Protein AF-A0A453PDZ9-F1 (afdb_monomer_lite)

Radius of gyration: 23.22 Å; chains: 1; bounding box: 54×32×62 Å

InterPro domains:
  IPR027417 P-loop containing nucleoside triphosphate hydrolase [G3DSA:3.40.50.300] (60-157)
  IPR027417 P-loop containing nucleoside triphosphate hydrolase [SSF52540] (10-156)
  IPR047112 ATP-dependent DNA helicase RecG/Transcription-repair-coupling factor [PTHR47964] (1-157)

Organism: Aegilops tauschii subsp. strangulata (NCBI:txid200361)

Foldseek 3Di:
DLVPDDQPDAPDDPVVCVVVVADGQSQLVCLCVPNPDPVSNVSSVVNVVCVVVVVVVVVVLVVQLVVDDDPVQNVVSVVCVVPVPDDDPDPPDADPQLVVVQVPDPDHQDPVLRSLLRRLLRQVPDPGDDDDDDDDDPPNPSVVSVVSNVSRVVRVD

Secondary structure (DSSP, 8-state):
-GGG--TT--SS-HHHHHHHT---HHHHHHHHHS-SSHHHHHHHHHHHHHHHHHHHHHHHHHHHHHT--SHHHHHHHHHHHHHT--------S--HHHHHHHHH-SSPPPHHHHHHHHHHHHHHTSSSPP-------TTS-HHHHHHHHHHHHHHH-

Structure (mmCIF, N/CA/C/O backbone):
data_AF-A0A453PDZ9-F1
#
_entry.id   AF-A0A453PDZ9-F1
#
loop_
_atom_site.group_PDB
_atom_site.id
_atom_site.type_symbol
_atom_site.label_atom_id
_atom_site.label_alt_id
_atom_site.label_comp_id
_atom_site.label_asym_id
_atom_site.label_entity_id
_atom_site.label_seq_id
_atom_site.pdbx_PDB_ins_code
_atom_site.Cartn_x
_atom_site.Cartn_y
_atom_site.Cartn_z
_atom_site.occupancy
_atom_site.B_iso_or_equiv
_atom_site.auth_seq_id
_atom_site.auth_comp_id
_atom_site.auth_asym_id
_atom_site.auth_atom_id
_atom_site.pdbx_PDB_model_num
ATOM 1 N N . ALA A 1 1 ? 14.936 19.843 -28.546 1.00 58.12 1 ALA A N 1
ATOM 2 C CA . ALA A 1 1 ? 14.644 18.828 -27.519 1.00 58.12 1 ALA A CA 1
ATOM 3 C C . ALA A 1 1 ? 15.767 17.790 -27.451 1.00 58.12 1 ALA A C 1
ATOM 5 O O . ALA A 1 1 ? 16.693 18.023 -26.697 1.00 58.12 1 ALA A O 1
ATOM 6 N N . LEU A 1 2 ? 15.800 16.754 -28.302 1.00 63.38 2 LEU A N 1
ATOM 7 C CA . LEU A 1 2 ? 16.766 15.637 -28.183 1.00 63.38 2 LEU A CA 1
ATOM 8 C C . LEU A 1 2 ? 18.263 16.011 -28.220 1.00 63.38 2 LEU A C 1
ATOM 10 O O . LEU A 1 2 ? 19.075 15.321 -27.626 1.00 63.38 2 LEU A O 1
ATOM 14 N N . LYS A 1 3 ? 18.644 17.120 -28.870 1.00 61.06 3 LYS A N 1
ATOM 15 C CA . LYS A 1 3 ? 20.044 17.595 -28.928 1.00 61.06 3 LYS A CA 1
ATOM 16 C C . LYS A 1 3 ? 20.595 18.118 -27.590 1.00 61.06 3 LYS A C 1
ATOM 18 O O . LYS A 1 3 ? 21.780 18.409 -27.515 1.00 61.06 3 LYS A O 1
ATOM 23 N N . MET A 1 4 ? 19.736 18.302 -26.585 1.00 68.00 4 MET A N 1
ATOM 24 C CA . MET A 1 4 ? 20.117 18.760 -25.243 1.00 68.00 4 MET A CA 1
ATOM 25 C C . MET A 1 4 ? 20.318 17.603 -24.255 1.00 68.00 4 MET A C 1
ATOM 27 O O . MET A 1 4 ? 20.726 17.852 -23.127 1.00 68.00 4 MET A O 1
ATOM 31 N N . LEU A 1 5 ? 20.026 16.360 -24.655 1.00 66.38 5 LEU A N 1
ATOM 32 C CA . LEU A 1 5 ? 20.216 15.193 -23.800 1.00 66.38 5 LEU A CA 1
ATOM 33 C C . LEU A 1 5 ? 21.693 14.792 -23.817 1.00 66.38 5 LEU A C 1
ATOM 35 O O . LEU A 1 5 ? 22.228 14.418 -24.861 1.00 66.38 5 LEU A O 1
ATOM 39 N N . THR A 1 6 ? 22.348 14.889 -22.665 1.00 72.12 6 THR A N 1
ATOM 40 C CA . THR A 1 6 ? 23.690 14.343 -22.451 1.00 72.12 6 THR A CA 1
ATOM 41 C C . THR A 1 6 ? 23.585 12.827 -22.254 1.00 72.12 6 THR A C 1
ATOM 43 O O . THR A 1 6 ? 22.839 12.416 -21.366 1.00 72.12 6 THR A O 1
ATOM 46 N N . PRO A 1 7 ? 24.312 11.998 -23.027 1.00 72.06 7 PRO A N 1
ATOM 47 C CA . PRO A 1 7 ? 24.230 10.535 -22.927 1.00 72.06 7 PRO A CA 1
ATOM 48 C C . PRO A 1 7 ? 24.614 9.983 -21.549 1.00 72.06 7 PRO A C 1
ATOM 50 O O . PRO A 1 7 ? 24.123 8.936 -21.148 1.00 72.06 7 PRO A O 1
ATOM 53 N N . ASP A 1 8 ? 25.466 10.709 -20.823 1.00 75.19 8 ASP A N 1
ATOM 54 C CA . ASP A 1 8 ? 26.131 10.208 -19.616 1.00 75.19 8 ASP A CA 1
ATOM 55 C C . ASP A 1 8 ? 25.358 10.474 -18.314 1.00 75.19 8 ASP A C 1
ATOM 57 O O . ASP A 1 8 ? 25.846 10.143 -17.235 1.00 75.19 8 ASP A O 1
ATOM 61 N N . ILE A 1 9 ? 24.177 11.099 -18.380 1.00 83.75 9 ILE A N 1
ATOM 62 C CA . ILE A 1 9 ? 23.388 11.432 -17.187 1.00 83.75 9 ILE A CA 1
ATOM 63 C C . ILE A 1 9 ? 22.092 10.629 -17.195 1.00 83.75 9 ILE A C 1
ATOM 65 O O . ILE A 1 9 ? 21.165 10.935 -17.946 1.00 83.75 9 ILE A O 1
ATOM 69 N N . ASP A 1 10 ? 22.022 9.637 -16.310 1.00 90.44 10 ASP A N 1
ATOM 70 C CA . ASP A 1 10 ? 20.795 8.919 -15.982 1.00 90.44 10 ASP A CA 1
ATOM 71 C C . ASP A 1 10 ? 20.426 9.192 -14.511 1.00 90.44 10 ASP A C 1
ATOM 73 O O . ASP A 1 10 ? 21.277 9.032 -13.632 1.00 90.44 10 ASP A O 1
ATOM 77 N N . PRO A 1 11 ? 19.197 9.654 -14.213 1.00 90.56 11 PRO A N 1
ATOM 78 C CA . PRO A 1 11 ? 18.769 9.889 -12.837 1.00 90.56 11 PRO A CA 1
ATOM 79 C C . PRO A 1 11 ? 18.508 8.594 -12.055 1.00 90.56 11 PRO A C 1
ATOM 81 O O . PRO A 1 11 ? 18.390 8.645 -10.830 1.00 90.56 11 PRO A O 1
ATOM 84 N N . ILE A 1 12 ? 18.383 7.455 -12.739 1.00 92.06 12 ILE A N 1
ATOM 85 C CA . ILE A 1 12 ? 18.204 6.143 -12.124 1.00 92.06 12 ILE A CA 1
ATOM 86 C C . ILE A 1 12 ? 19.579 5.467 -11.984 1.00 92.06 12 ILE A C 1
ATOM 88 O O . ILE A 1 12 ? 20.329 5.413 -12.963 1.00 92.06 12 ILE A O 1
ATOM 92 N N . PRO A 1 13 ? 19.926 4.930 -10.797 1.00 92.69 13 PRO A N 1
ATOM 93 C CA . PRO A 1 13 ? 21.207 4.262 -10.585 1.00 92.69 13 PRO A CA 1
ATOM 94 C C . PRO A 1 13 ? 21.440 3.082 -11.551 1.00 92.69 13 PRO A C 1
ATOM 96 O O . PRO A 1 13 ? 20.493 2.337 -11.831 1.00 92.69 13 PRO A O 1
ATOM 99 N N . PRO A 1 14 ? 22.681 2.855 -12.030 1.00 92.38 14 PRO A N 1
ATOM 100 C CA . PRO A 1 14 ? 23.002 1.777 -12.975 1.00 92.38 14 PRO A CA 1
ATOM 101 C C . PRO A 1 14 ? 22.583 0.377 -12.508 1.00 92.38 14 PRO A C 1
ATOM 103 O O . PRO A 1 14 ? 22.223 -0.479 -13.323 1.00 92.38 14 PRO A O 1
ATOM 106 N N . GLU A 1 15 ? 22.608 0.140 -11.199 1.00 95.31 15 GLU A N 1
ATOM 107 C CA . GLU A 1 15 ? 22.206 -1.123 -10.583 1.00 95.31 15 GLU A CA 1
ATOM 108 C C . GLU A 1 15 ? 20.719 -1.397 -10.837 1.00 95.31 15 GLU A C 1
ATOM 110 O O . GLU A 1 15 ? 20.360 -2.496 -11.256 1.00 95.31 15 GLU A O 1
ATOM 115 N N . VAL A 1 16 ? 19.872 -0.369 -10.702 1.00 93.56 16 VAL A N 1
ATOM 116 C CA . VAL A 1 16 ? 18.422 -0.442 -10.949 1.00 93.56 16 VAL A CA 1
ATOM 117 C C . VAL A 1 16 ? 18.137 -0.647 -12.438 1.00 93.56 16 VAL A C 1
ATOM 119 O O . VAL A 1 16 ? 17.272 -1.445 -12.800 1.00 93.56 16 VAL A O 1
ATOM 122 N N . LEU A 1 17 ? 18.886 0.017 -13.327 1.00 93.88 17 LEU A N 1
ATOM 123 C CA . LEU A 1 17 ? 18.752 -0.205 -14.775 1.00 93.88 17 LEU A CA 1
ATOM 124 C C . LEU A 1 17 ? 18.996 -1.671 -15.138 1.00 93.88 17 LEU A C 1
ATOM 126 O O . LEU A 1 17 ? 18.248 -2.257 -15.924 1.00 93.88 17 LEU A O 1
ATOM 130 N N . THR A 1 18 ? 20.034 -2.254 -14.541 1.00 94.94 18 THR A N 1
ATOM 131 C CA . THR A 1 18 ? 20.447 -3.637 -14.784 1.00 94.94 18 THR A CA 1
ATOM 132 C C . THR A 1 18 ? 19.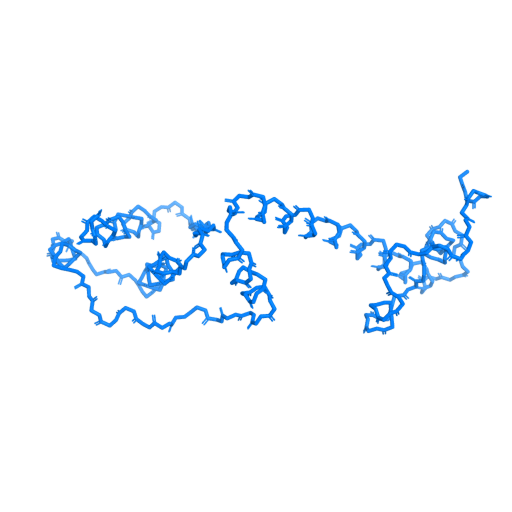440 -4.622 -14.200 1.00 94.94 18 THR A C 1
ATOM 134 O O . THR A 1 18 ? 19.011 -5.541 -14.896 1.00 94.94 18 THR A O 1
ATOM 137 N N . GLU A 1 19 ? 19.015 -4.409 -12.954 1.00 95.06 19 GLU A N 1
ATOM 138 C CA . GLU A 1 19 ? 18.050 -5.261 -12.252 1.00 95.06 19 GLU A CA 1
ATOM 139 C C . GLU A 1 19 ? 16.708 -5.341 -12.989 1.00 95.06 19 GLU A C 1
ATOM 141 O O . GLU A 1 19 ? 16.174 -6.429 -13.215 1.00 95.06 19 GLU A O 1
ATOM 146 N N . PHE A 1 20 ? 16.180 -4.198 -13.430 1.00 93.75 20 PHE A N 1
ATOM 147 C CA . PHE A 1 20 ? 14.879 -4.135 -14.097 1.00 93.75 20 PHE A CA 1
ATOM 148 C C . PHE A 1 20 ? 14.963 -4.295 -15.624 1.00 93.75 20 PHE A C 1
ATOM 150 O O . PHE A 1 20 ? 13.919 -4.319 -16.291 1.00 93.75 20 PHE A O 1
ATOM 157 N N . ASN A 1 21 ? 16.168 -4.463 -16.183 1.00 94.31 21 ASN A N 1
ATOM 158 C CA . ASN A 1 21 ? 16.441 -4.530 -17.622 1.00 94.31 21 ASN A CA 1
ATOM 159 C C . ASN A 1 21 ? 15.814 -3.344 -18.380 1.00 94.31 21 ASN A C 1
ATOM 161 O O . ASN A 1 21 ? 14.939 -3.510 -19.242 1.00 94.31 21 ASN A O 1
ATOM 165 N N . LEU A 1 22 ? 16.211 -2.136 -17.983 1.00 95.12 22 LEU A N 1
ATOM 166 C CA . LEU A 1 22 ? 15.731 -0.871 -18.528 1.00 95.12 22 LEU A CA 1
ATOM 167 C C . LEU A 1 22 ? 16.791 -0.233 -19.433 1.00 95.12 22 LEU A C 1
ATOM 169 O O . LEU A 1 22 ? 17.984 -0.278 -19.145 1.00 95.12 22 LEU A O 1
ATOM 173 N N . ALA A 1 23 ? 16.343 0.418 -20.508 1.00 93.19 23 ALA A N 1
ATOM 174 C CA . ALA A 1 23 ? 17.207 1.292 -21.299 1.00 93.19 23 ALA A CA 1
ATOM 175 C C . ALA A 1 23 ? 17.649 2.499 -20.454 1.00 93.19 23 ALA A C 1
ATOM 177 O O . ALA A 1 23 ? 16.901 2.936 -19.574 1.00 93.19 23 ALA A O 1
ATOM 178 N N . ASN A 1 24 ? 18.824 3.069 -20.739 1.00 93.38 24 ASN A N 1
ATOM 179 C CA . ASN A 1 24 ? 19.183 4.370 -20.172 1.00 93.38 24 ASN A CA 1
ATOM 180 C C . ASN A 1 24 ? 18.241 5.469 -20.702 1.00 93.38 24 ASN A C 1
ATOM 182 O O . ASN A 1 24 ? 17.557 5.298 -21.719 1.00 93.38 24 ASN A O 1
ATOM 186 N N . LEU A 1 25 ? 18.204 6.605 -20.013 1.00 93.31 25 LEU A N 1
ATOM 187 C CA . LEU A 1 25 ? 17.284 7.696 -20.323 1.00 93.31 25 LEU A CA 1
ATOM 188 C C . LEU A 1 25 ? 17.454 8.233 -21.755 1.00 93.31 25 LEU A C 1
ATOM 190 O O . LEU A 1 25 ? 16.463 8.515 -22.434 1.00 93.31 25 LEU A O 1
ATOM 194 N N . PHE A 1 26 ? 18.695 8.355 -22.234 1.00 92.31 26 PHE A N 1
ATOM 195 C CA . PHE A 1 26 ? 18.978 8.830 -23.588 1.00 92.31 26 PHE A CA 1
ATOM 196 C C . PHE A 1 26 ? 18.384 7.891 -24.645 1.00 92.31 26 PHE A C 1
ATOM 198 O O . PHE A 1 26 ? 17.647 8.342 -25.528 1.00 92.31 26 PHE A O 1
ATOM 205 N N . ASP A 1 27 ? 18.640 6.589 -24.523 1.00 92.31 27 ASP A N 1
ATOM 206 C CA . ASP A 1 27 ? 18.131 5.567 -25.437 1.00 92.31 27 ASP A CA 1
ATOM 207 C C . ASP A 1 27 ? 16.608 5.454 -25.366 1.00 92.31 27 ASP A C 1
ATOM 209 O O . ASP A 1 27 ? 15.962 5.268 -26.396 1.00 92.31 27 ASP A O 1
ATOM 213 N N . ALA A 1 28 ? 16.002 5.647 -24.193 1.00 94.56 28 ALA A N 1
ATOM 214 C CA . ALA A 1 28 ? 14.549 5.686 -24.062 1.00 94.56 28 ALA A CA 1
ATOM 215 C C . ALA A 1 28 ? 13.934 6.879 -24.813 1.00 94.56 28 ALA A C 1
ATOM 217 O O . ALA A 1 28 ? 12.986 6.712 -25.585 1.00 94.56 28 ALA A O 1
ATOM 218 N N . TYR A 1 29 ? 14.496 8.083 -24.676 1.00 93.69 29 TYR A N 1
ATOM 219 C CA . TYR A 1 29 ? 14.033 9.235 -25.456 1.00 93.69 29 TYR A CA 1
ATOM 220 C C . TYR A 1 29 ? 14.277 9.056 -26.958 1.00 93.69 29 TYR A C 1
ATOM 222 O O . TYR A 1 29 ? 13.433 9.421 -27.780 1.00 93.69 29 TYR A O 1
ATOM 230 N N . MET A 1 30 ? 15.408 8.475 -27.352 1.00 93.00 30 MET A N 1
ATOM 231 C CA . MET A 1 30 ? 15.669 8.181 -28.758 1.00 93.00 30 MET A CA 1
ATOM 232 C C . MET A 1 30 ? 14.699 7.132 -29.305 1.00 93.00 30 MET A C 1
ATOM 234 O O . MET A 1 30 ? 14.117 7.357 -30.365 1.00 93.00 30 MET A O 1
ATOM 238 N N . GLY A 1 31 ? 14.452 6.050 -28.572 1.00 94.56 31 GLY A N 1
ATOM 239 C CA . GLY A 1 31 ? 13.569 4.959 -28.974 1.00 94.56 31 GLY A CA 1
ATOM 240 C C . GLY A 1 31 ? 12.091 5.346 -29.026 1.00 94.56 31 GLY A C 1
ATOM 241 O O . GLY A 1 31 ? 11.364 4.828 -29.868 1.00 94.56 31 GLY A O 1
ATOM 242 N N . ILE A 1 32 ? 11.624 6.306 -28.216 1.00 95.25 32 ILE A N 1
ATOM 243 C CA . ILE A 1 32 ? 10.228 6.770 -28.308 1.00 95.25 32 ILE A CA 1
ATOM 244 C C . ILE A 1 32 ? 10.006 7.733 -29.486 1.00 95.25 32 ILE A C 1
ATOM 246 O O . ILE A 1 32 ? 8.927 7.756 -30.076 1.00 95.25 32 ILE A O 1
ATOM 250 N N . HIS A 1 33 ? 11.020 8.527 -29.847 1.00 94.94 33 HIS A N 1
ATOM 251 C CA . HIS A 1 33 ? 10.910 9.539 -30.903 1.00 94.94 33 HIS A CA 1
ATOM 252 C C . HIS A 1 33 ? 11.373 9.051 -32.283 1.00 94.94 33 HIS A C 1
ATOM 254 O O . HIS A 1 33 ? 10.834 9.490 -33.300 1.00 94.94 33 HIS A O 1
ATOM 260 N N . LYS A 1 34 ? 12.408 8.209 -32.332 1.00 94.38 34 LYS A N 1
ATOM 261 C CA . LYS A 1 34 ? 13.057 7.689 -33.547 1.00 94.38 34 LYS A CA 1
ATOM 262 C C . LYS A 1 34 ? 13.449 6.205 -33.395 1.00 94.38 34 LYS A C 1
ATOM 264 O O . LYS A 1 34 ? 14.634 5.885 -33.502 1.00 94.38 34 LYS A O 1
ATOM 269 N N . PRO A 1 35 ? 12.482 5.298 -33.179 1.00 95.88 35 PRO A N 1
ATOM 270 C CA . PRO A 1 35 ? 12.765 3.869 -33.097 1.00 95.88 35 PRO A CA 1
ATOM 271 C C . PRO A 1 35 ? 13.225 3.300 -34.443 1.00 95.88 35 PRO A C 1
ATOM 273 O O . PRO A 1 35 ? 12.668 3.632 -35.493 1.00 95.88 35 PRO A O 1
ATOM 276 N N . LYS A 1 36 ? 14.189 2.382 -34.416 1.00 94.50 36 LYS A N 1
ATOM 277 C CA . LYS A 1 36 ? 14.586 1.558 -35.569 1.00 94.50 36 LYS A CA 1
ATOM 278 C C . LYS A 1 36 ? 13.574 0.447 -35.827 1.00 94.50 36 LYS A C 1
ATOM 280 O O . LYS A 1 36 ? 13.373 0.051 -36.972 1.00 94.50 36 LYS A O 1
ATOM 285 N N . ASN A 1 37 ? 12.951 -0.071 -34.771 1.00 96.38 37 ASN A N 1
ATOM 286 C CA . ASN A 1 37 ? 11.931 -1.110 -34.834 1.00 96.38 37 ASN A CA 1
ATOM 287 C C . ASN A 1 37 ? 10.925 -0.970 -33.680 1.00 96.38 37 ASN A C 1
ATOM 289 O O . ASN A 1 37 ? 11.073 -0.140 -32.783 1.00 96.38 37 ASN A O 1
ATOM 293 N N . ARG A 1 38 ? 9.869 -1.786 -33.717 1.00 95.62 38 ARG A N 1
ATOM 294 C CA . ARG A 1 38 ? 8.823 -1.761 -32.690 1.00 95.62 38 ARG A CA 1
ATOM 295 C C . ARG A 1 38 ? 9.356 -2.125 -31.302 1.00 95.62 38 ARG A C 1
ATOM 297 O O . ARG A 1 38 ? 8.941 -1.504 -30.331 1.00 95.62 38 ARG A O 1
ATOM 304 N N . ASP A 1 39 ? 10.294 -3.063 -31.230 1.00 95.62 39 ASP A N 1
ATOM 305 C CA . ASP A 1 39 ? 10.860 -3.520 -29.961 1.00 95.62 39 ASP A CA 1
ATOM 306 C C . ASP A 1 39 ? 11.589 -2.383 -29.231 1.00 95.62 39 ASP A C 1
ATOM 308 O O . ASP A 1 39 ? 11.373 -2.180 -28.041 1.00 95.62 39 ASP A O 1
ATOM 312 N N . GLU A 1 40 ? 12.383 -1.576 -29.941 1.00 95.38 40 GLU A N 1
ATOM 313 C CA . GLU A 1 40 ? 13.065 -0.402 -29.377 1.00 95.38 40 GLU A CA 1
ATOM 314 C C . GLU A 1 40 ? 12.067 0.639 -28.851 1.00 95.38 40 GLU A C 1
ATOM 316 O O . GLU A 1 40 ? 12.262 1.193 -27.768 1.00 95.38 40 GLU A O 1
ATOM 321 N N . ALA A 1 41 ? 10.956 0.856 -29.564 1.00 96.62 41 ALA A N 1
ATOM 322 C CA . ALA A 1 41 ? 9.881 1.729 -29.092 1.00 96.62 41 ALA A CA 1
ATOM 323 C C . ALA A 1 41 ? 9.215 1.190 -27.813 1.00 96.62 41 ALA A C 1
ATOM 325 O O . ALA A 1 41 ? 8.856 1.965 -26.923 1.00 96.62 41 ALA A O 1
ATOM 326 N N . ASP A 1 42 ? 9.050 -0.129 -27.705 1.00 96.25 42 ASP A N 1
ATOM 327 C CA . ASP A 1 42 ? 8.449 -0.772 -26.538 1.00 96.25 42 ASP A CA 1
ATOM 328 C C . ASP A 1 42 ? 9.403 -0.758 -25.325 1.00 96.25 42 ASP A C 1
ATOM 330 O O . ASP A 1 42 ? 8.957 -0.467 -24.211 1.00 96.25 42 ASP A O 1
ATOM 334 N N . PHE A 1 43 ? 10.713 -0.951 -25.524 1.00 95.56 43 PHE A N 1
ATOM 335 C CA . PHE A 1 43 ? 11.732 -0.771 -24.476 1.00 95.56 43 PHE A CA 1
ATOM 336 C C . PHE A 1 43 ? 11.786 0.672 -23.967 1.00 95.56 43 PHE A C 1
ATOM 338 O O . PHE A 1 43 ? 11.779 0.901 -22.754 1.00 95.56 43 PHE A O 1
ATOM 345 N N . ALA A 1 44 ? 11.772 1.644 -24.880 1.00 96.56 44 ALA A N 1
ATOM 346 C CA . ALA A 1 44 ? 11.695 3.058 -24.541 1.00 96.56 44 ALA A CA 1
ATOM 347 C C . ALA A 1 44 ? 10.435 3.382 -23.729 1.00 96.56 44 ALA A C 1
ATOM 349 O O . ALA A 1 44 ? 10.519 4.013 -22.674 1.00 96.56 44 ALA A O 1
ATOM 350 N N . ARG A 1 45 ? 9.267 2.894 -24.167 1.00 96.81 45 ARG A N 1
ATOM 351 C CA . ARG A 1 45 ? 8.007 3.078 -23.435 1.00 96.81 45 ARG A CA 1
ATOM 352 C C . ARG A 1 45 ? 8.084 2.472 -22.036 1.00 96.81 45 ARG A C 1
ATOM 354 O O . ARG A 1 45 ? 7.661 3.120 -21.085 1.00 96.81 45 ARG A O 1
ATOM 361 N N . ARG A 1 46 ? 8.626 1.258 -21.894 1.00 96.75 46 ARG A N 1
ATOM 362 C CA . ARG A 1 46 ? 8.784 0.600 -20.589 1.00 96.75 46 ARG A CA 1
ATOM 363 C C . ARG A 1 46 ? 9.646 1.431 -19.641 1.00 96.75 46 ARG A C 1
ATOM 365 O O . ARG A 1 46 ? 9.272 1.568 -18.481 1.00 96.75 46 ARG A O 1
ATOM 372 N N . ARG A 1 47 ? 10.752 2.004 -20.129 1.00 96.06 47 ARG A N 1
ATOM 373 C CA . ARG A 1 47 ? 11.607 2.883 -19.322 1.00 96.06 47 ARG A CA 1
ATOM 374 C C . ARG A 1 47 ? 10.880 4.156 -18.882 1.00 96.06 47 ARG A C 1
ATOM 376 O O . ARG A 1 47 ? 10.930 4.487 -17.707 1.00 96.06 47 ARG A O 1
ATOM 383 N N . LEU A 1 48 ? 10.165 4.831 -19.780 1.00 95.88 48 LEU A N 1
ATOM 384 C CA . LEU A 1 48 ? 9.444 6.064 -19.430 1.00 95.88 48 LEU A CA 1
ATOM 385 C C . LEU A 1 48 ? 8.283 5.806 -18.456 1.00 95.88 48 LEU A C 1
ATOM 387 O O . LEU A 1 48 ? 8.094 6.559 -17.510 1.00 95.88 48 LEU A O 1
ATOM 391 N N . ILE A 1 49 ? 7.552 4.700 -18.639 1.00 96.56 49 ILE A N 1
ATOM 392 C CA . ILE A 1 49 ? 6.522 4.264 -17.685 1.00 96.56 49 ILE A CA 1
ATOM 393 C C . ILE A 1 49 ? 7.149 3.964 -16.319 1.00 96.56 49 ILE A C 1
ATOM 395 O O . ILE A 1 49 ? 6.578 4.324 -15.291 1.00 96.56 49 ILE A O 1
ATOM 399 N N . PHE A 1 50 ? 8.310 3.302 -16.296 1.00 96.56 50 PHE A N 1
ATOM 400 C CA . PHE A 1 50 ? 9.032 3.051 -15.054 1.00 96.56 50 PHE A CA 1
ATOM 401 C C . PHE A 1 50 ? 9.387 4.360 -14.347 1.00 96.56 50 PHE A C 1
ATOM 403 O O . PHE A 1 50 ? 9.093 4.469 -13.162 1.00 96.56 50 PHE A O 1
ATOM 410 N N . ASP A 1 51 ? 9.946 5.344 -15.056 1.00 94.56 51 ASP A N 1
ATOM 411 C CA . ASP A 1 51 ? 10.295 6.648 -14.478 1.00 94.56 51 ASP A CA 1
ATOM 412 C C . ASP A 1 51 ? 9.066 7.318 -13.845 1.00 94.56 51 ASP A C 1
ATOM 414 O O . ASP A 1 51 ? 9.120 7.720 -12.682 1.00 94.56 51 ASP A O 1
ATOM 418 N N . ASP A 1 52 ? 7.934 7.364 -14.556 1.00 94.69 52 ASP A N 1
ATOM 419 C CA . ASP A 1 52 ? 6.693 7.954 -14.039 1.00 94.69 52 ASP A CA 1
ATOM 420 C C . ASP A 1 52 ? 6.245 7.284 -12.731 1.00 94.69 52 ASP A C 1
ATOM 422 O O . ASP A 1 52 ? 5.991 7.959 -11.728 1.00 94.69 52 ASP A O 1
ATOM 426 N N . PHE A 1 53 ? 6.179 5.949 -12.700 1.00 95.56 53 PHE A N 1
ATOM 427 C CA . PHE A 1 53 ? 5.799 5.229 -11.485 1.00 95.56 53 PHE A CA 1
ATOM 428 C C . PHE A 1 53 ? 6.840 5.377 -10.376 1.00 95.56 53 PHE A C 1
ATOM 430 O O . PHE A 1 53 ? 6.463 5.561 -9.219 1.00 95.56 53 PHE A O 1
ATOM 437 N N . PHE A 1 54 ? 8.128 5.333 -10.705 1.00 94.00 54 PHE A N 1
ATOM 438 C CA . PHE A 1 54 ? 9.213 5.474 -9.742 1.00 94.00 54 PHE A CA 1
ATOM 439 C C . PHE A 1 54 ? 9.152 6.832 -9.043 1.00 94.00 54 PHE A C 1
ATOM 441 O O . PHE A 1 54 ? 9.140 6.884 -7.814 1.00 94.00 54 PHE A O 1
ATOM 448 N N . TYR A 1 55 ? 9.022 7.927 -9.795 1.00 93.44 55 TYR A N 1
ATOM 449 C CA . TYR A 1 55 ? 8.926 9.264 -9.211 1.00 93.44 55 TYR A CA 1
ATOM 450 C C . TYR A 1 55 ? 7.633 9.476 -8.422 1.00 93.44 55 TYR A C 1
ATOM 452 O O . TYR A 1 55 ? 7.667 10.131 -7.378 1.00 93.44 55 TYR A O 1
ATOM 460 N N . LEU 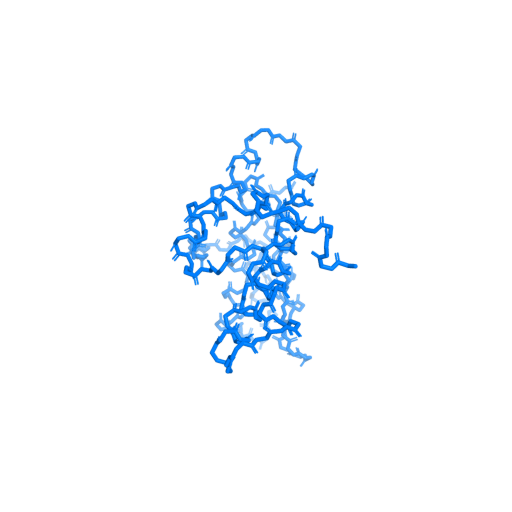A 1 56 ? 6.509 8.892 -8.853 1.00 95.50 56 LEU A N 1
ATOM 461 C CA . LEU A 1 56 ? 5.271 8.905 -8.068 1.00 95.50 56 LEU A CA 1
ATOM 462 C C . LEU A 1 56 ? 5.444 8.189 -6.719 1.00 95.50 56 LEU A C 1
ATOM 464 O O . LEU A 1 56 ? 5.048 8.731 -5.684 1.00 95.50 56 LEU A O 1
ATOM 468 N N . GLN A 1 57 ? 6.057 7.001 -6.710 1.00 92.31 57 GLN A N 1
ATOM 469 C CA . GLN A 1 57 ? 6.311 6.248 -5.477 1.00 92.31 57 GLN A CA 1
ATOM 470 C C . GLN A 1 57 ? 7.331 6.951 -4.578 1.00 92.31 57 GLN A C 1
ATOM 472 O O . GLN A 1 57 ? 7.119 7.057 -3.371 1.00 92.31 57 GLN A O 1
ATOM 477 N N . LEU A 1 58 ? 8.398 7.501 -5.159 1.00 92.00 58 LEU A N 1
ATOM 478 C CA . LEU A 1 58 ? 9.415 8.253 -4.433 1.00 92.00 58 LEU A CA 1
ATOM 479 C C . LEU A 1 58 ? 8.825 9.519 -3.793 1.00 92.00 58 LEU A C 1
ATOM 481 O O . LEU A 1 58 ? 9.066 9.791 -2.618 1.00 92.00 58 LEU A O 1
ATOM 485 N N . GLY A 1 59 ? 7.991 10.260 -4.527 1.00 93.62 59 GLY A N 1
ATOM 486 C CA . GLY A 1 59 ? 7.267 11.416 -3.996 1.00 93.62 59 GLY A CA 1
ATOM 487 C C . GLY A 1 59 ? 6.335 11.039 -2.843 1.00 93.62 59 GLY A C 1
ATOM 488 O O . GLY A 1 59 ? 6.309 11.725 -1.820 1.00 93.62 59 GLY A O 1
ATOM 489 N N . ARG A 1 60 ? 5.615 9.915 -2.957 1.00 90.81 60 ARG A N 1
ATOM 490 C CA . ARG A 1 60 ? 4.777 9.392 -1.868 1.00 90.81 60 ARG A CA 1
ATOM 491 C C . ARG A 1 60 ? 5.606 9.010 -0.641 1.00 90.81 60 ARG A C 1
ATOM 493 O O . ARG A 1 60 ? 5.197 9.327 0.475 1.00 90.81 60 ARG A O 1
ATOM 500 N N . LEU A 1 61 ? 6.753 8.363 -0.834 1.00 89.81 61 LEU A N 1
ATOM 501 C CA . LEU A 1 61 ? 7.664 8.011 0.253 1.00 89.81 61 LEU A CA 1
ATOM 502 C C . LEU A 1 61 ? 8.166 9.265 0.977 1.00 89.81 61 LEU A C 1
ATOM 504 O O . LEU A 1 61 ? 8.113 9.310 2.204 1.00 89.81 61 LEU A O 1
ATOM 508 N N . PHE A 1 62 ? 8.575 10.305 0.245 1.00 90.12 62 PHE A N 1
ATOM 509 C CA . PHE A 1 62 ? 8.992 11.569 0.857 1.00 90.12 62 PHE A CA 1
ATOM 510 C C . PHE A 1 62 ? 7.871 12.218 1.672 1.00 90.12 62 PHE A C 1
ATOM 512 O O . PHE A 1 62 ? 8.103 12.576 2.822 1.00 90.12 62 PHE A O 1
ATOM 519 N N . GLN A 1 63 ? 6.643 12.275 1.146 1.00 88.88 63 GLN A N 1
ATOM 520 C CA . GLN A 1 63 ? 5.485 12.773 1.904 1.00 88.88 63 GLN A CA 1
ATOM 521 C C . GLN A 1 63 ? 5.248 11.977 3.195 1.00 88.88 63 GLN A C 1
ATOM 523 O O . GLN A 1 63 ? 4.939 12.547 4.240 1.00 88.88 63 GLN A O 1
ATOM 528 N N . MET A 1 64 ? 5.392 10.651 3.137 1.00 87.25 64 MET A N 1
ATOM 529 C CA . MET A 1 64 ? 5.248 9.788 4.310 1.00 87.25 64 MET A CA 1
ATOM 530 C C . MET A 1 64 ? 6.376 10.005 5.328 1.00 87.25 64 MET A C 1
ATOM 532 O O . MET A 1 64 ? 6.107 10.012 6.524 1.00 87.25 64 MET A O 1
ATOM 536 N N . LEU A 1 65 ? 7.612 10.229 4.875 1.00 88.56 65 LEU A N 1
ATOM 537 C CA . LEU A 1 65 ? 8.758 10.531 5.738 1.00 88.56 65 LEU A CA 1
ATOM 538 C C . LEU A 1 65 ? 8.682 11.928 6.367 1.00 88.56 65 LEU A C 1
ATOM 540 O O . LEU A 1 65 ? 9.171 12.109 7.478 1.00 88.56 65 LEU A O 1
ATOM 544 N N . GLU A 1 66 ? 8.096 12.911 5.684 1.00 86.81 66 GLU A N 1
ATOM 545 C CA . GLU A 1 66 ? 7.861 14.257 6.228 1.00 86.81 66 GLU A CA 1
ATOM 546 C C . GLU A 1 66 ? 6.785 14.265 7.315 1.00 86.81 66 GLU A C 1
ATOM 548 O O . GLU A 1 66 ? 6.907 15.000 8.294 1.00 86.81 66 GLU A O 1
ATOM 553 N N . ALA A 1 67 ? 5.757 13.422 7.178 1.00 83.19 67 ALA A N 1
ATOM 554 C CA . ALA A 1 67 ? 4.711 13.258 8.188 1.00 83.19 67 ALA A CA 1
ATOM 555 C C . ALA A 1 67 ? 5.225 12.627 9.496 1.00 83.19 67 ALA A C 1
ATOM 557 O O . ALA A 1 67 ? 4.506 12.591 10.494 1.00 83.19 67 ALA A O 1
ATOM 558 N N . VAL A 1 68 ? 6.458 12.122 9.487 1.00 85.44 68 VAL A N 1
ATOM 559 C CA . VAL A 1 68 ? 7.071 11.375 10.574 1.00 85.44 68 VAL A CA 1
ATOM 560 C C . VAL A 1 68 ? 8.245 12.172 11.155 1.00 85.44 68 VAL A C 1
ATOM 562 O O . VAL A 1 68 ? 9.188 12.548 10.454 1.00 85.44 68 VAL A O 1
ATOM 565 N N . GLY A 1 69 ? 8.187 12.460 12.457 1.00 78.50 69 GLY A N 1
ATOM 566 C CA . GLY A 1 69 ? 9.077 13.431 13.101 1.00 78.50 69 GLY A CA 1
ATOM 567 C C . GLY A 1 69 ? 10.364 12.833 13.661 1.00 78.50 69 GLY A C 1
ATOM 568 O O . GLY A 1 69 ? 11.404 13.496 13.669 1.00 78.50 69 GLY A O 1
ATOM 569 N N . THR A 1 70 ? 10.322 11.586 14.130 1.00 84.69 70 THR A N 1
ATOM 570 C CA . THR A 1 70 ? 11.450 10.972 14.837 1.00 84.69 70 THR A CA 1
ATOM 571 C C . THR A 1 70 ? 12.265 10.044 13.941 1.00 84.69 70 THR A C 1
ATOM 573 O O . THR A 1 70 ? 11.795 9.499 12.943 1.00 84.69 70 THR A O 1
ATOM 576 N N . ARG A 1 71 ? 13.531 9.840 14.316 1.00 84.06 71 ARG A N 1
ATOM 577 C CA . ARG A 1 71 ? 14.433 8.925 13.609 1.00 84.06 71 ARG A CA 1
ATOM 578 C C . ARG A 1 71 ? 13.935 7.473 13.649 1.00 84.06 71 ARG A C 1
ATOM 580 O O . ARG A 1 71 ? 14.006 6.797 12.632 1.00 84.06 71 ARG A O 1
ATOM 587 N N . VAL A 1 72 ? 13.406 7.036 14.793 1.00 84.31 72 VAL A N 1
ATOM 588 C CA . VAL A 1 72 ? 12.899 5.667 14.997 1.00 84.31 72 VAL A CA 1
ATOM 589 C C . VAL A 1 72 ? 11.727 5.376 14.066 1.00 84.31 72 VAL A C 1
ATOM 591 O O . VAL A 1 72 ? 11.697 4.345 13.406 1.00 84.31 72 VAL A O 1
ATOM 594 N N . GLU A 1 73 ? 10.781 6.305 13.958 1.00 85.50 73 GLU A N 1
ATOM 595 C CA . GLU A 1 73 ? 9.633 6.137 13.072 1.00 85.50 73 GLU A CA 1
ATOM 596 C C . GLU A 1 73 ? 10.046 6.140 11.586 1.00 85.50 73 GLU A C 1
ATOM 598 O O . GLU A 1 73 ? 9.466 5.411 10.787 1.00 85.50 73 GLU A O 1
ATOM 603 N N . LYS A 1 74 ? 11.063 6.925 11.193 1.00 86.56 74 LYS A N 1
ATOM 604 C CA . LYS A 1 74 ? 1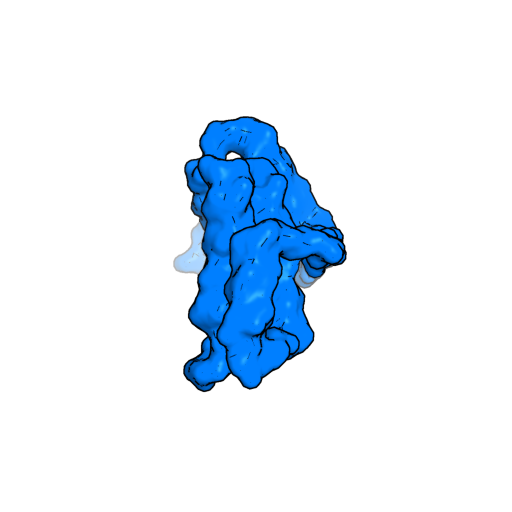1.593 6.900 9.816 1.00 86.56 74 LYS A CA 1
ATOM 605 C C . LYS A 1 74 ? 12.256 5.565 9.483 1.00 86.56 74 LYS A C 1
ATOM 607 O O . LYS A 1 74 ? 12.002 5.025 8.411 1.00 86.56 74 LYS A O 1
ATOM 612 N N . GLU A 1 75 ? 13.083 5.043 10.387 1.00 87.69 75 GLU A N 1
ATOM 613 C CA . GLU A 1 75 ? 13.726 3.731 10.230 1.00 87.69 75 GLU A CA 1
ATOM 614 C C . GLU A 1 75 ? 12.674 2.613 10.132 1.00 87.69 75 GLU A C 1
ATOM 616 O O . GLU A 1 75 ? 12.734 1.797 9.215 1.00 87.69 75 GLU A O 1
ATOM 621 N N . GLU A 1 76 ? 11.654 2.635 10.994 1.00 85.56 76 GLU A N 1
ATOM 622 C CA . GLU A 1 76 ? 10.538 1.682 10.950 1.00 85.56 76 GLU A CA 1
ATOM 623 C C . GLU A 1 76 ? 9.740 1.777 9.638 1.00 85.56 76 GLU A C 1
ATOM 625 O O . GLU A 1 76 ? 9.348 0.759 9.064 1.00 85.56 76 GLU A O 1
ATOM 630 N N . LEU A 1 77 ? 9.489 2.994 9.143 1.00 85.75 77 LEU A N 1
ATOM 631 C CA . LEU A 1 77 ? 8.753 3.205 7.897 1.00 85.75 77 LEU A CA 1
ATOM 632 C C . LEU A 1 77 ? 9.512 2.635 6.695 1.00 85.75 77 LEU A C 1
ATOM 634 O O . LEU A 1 77 ? 8.905 1.970 5.856 1.00 85.75 77 LEU A O 1
ATOM 638 N N . LEU A 1 78 ? 10.827 2.856 6.633 1.00 86.56 78 LEU A N 1
ATOM 639 C CA . LEU A 1 78 ? 11.684 2.295 5.587 1.00 86.56 78 LEU A CA 1
ATOM 640 C C . LEU A 1 78 ? 11.745 0.768 5.680 1.00 86.56 78 LEU A C 1
ATOM 642 O O . LEU A 1 78 ? 11.545 0.091 4.674 1.00 86.56 78 LEU A O 1
ATOM 646 N N . TYR A 1 79 ? 11.896 0.228 6.890 1.00 85.19 79 TYR A N 1
ATOM 647 C CA . TYR A 1 79 ? 11.858 -1.213 7.123 1.00 85.19 79 TYR A CA 1
ATOM 648 C C . TYR A 1 79 ? 10.530 -1.836 6.656 1.00 85.19 79 TYR A C 1
ATOM 650 O O . TYR A 1 79 ? 10.531 -2.884 6.006 1.00 85.19 79 TYR A O 1
ATOM 658 N N . LYS A 1 80 ? 9.388 -1.177 6.911 1.00 80.88 80 LYS A N 1
ATOM 659 C CA . LYS A 1 80 ? 8.069 -1.610 6.414 1.00 80.88 80 LYS A CA 1
ATOM 660 C C . LYS A 1 80 ? 8.004 -1.622 4.883 1.00 80.88 80 LYS A C 1
ATOM 662 O O . LYS A 1 80 ? 7.410 -2.538 4.314 1.00 80.88 80 LYS A O 1
ATOM 667 N N . CYS A 1 81 ? 8.581 -0.616 4.226 1.00 80.38 81 CYS A N 1
ATOM 668 C CA . CYS A 1 81 ? 8.632 -0.537 2.766 1.00 80.38 81 CYS A CA 1
ATOM 669 C C . CYS A 1 81 ? 9.493 -1.649 2.152 1.00 80.38 81 CYS A C 1
ATOM 671 O O . CYS A 1 81 ? 9.100 -2.207 1.132 1.00 80.38 81 CYS A O 1
ATOM 673 N N . GLU A 1 82 ? 10.617 -2.000 2.778 1.00 80.56 82 GLU A N 1
ATOM 674 C CA . GLU A 1 82 ? 11.519 -3.053 2.292 1.00 80.56 82 GLU A CA 1
ATOM 675 C C . GLU A 1 82 ? 10.949 -4.463 2.485 1.00 80.56 82 GLU A C 1
ATOM 677 O O . GLU A 1 82 ? 11.058 -5.307 1.599 1.00 80.56 82 GLU A O 1
ATOM 682 N N . ASN A 1 83 ? 10.327 -4.732 3.635 1.00 74.19 83 ASN A N 1
ATOM 683 C CA . ASN A 1 83 ? 10.016 -6.106 4.040 1.00 74.19 83 ASN A CA 1
ATOM 684 C C . ASN A 1 83 ? 8.623 -6.594 3.634 1.00 74.19 83 ASN A C 1
ATOM 686 O O . ASN A 1 83 ? 8.281 -7.731 3.955 1.00 74.19 83 ASN A O 1
ATOM 690 N N . HIS A 1 84 ? 7.823 -5.770 2.937 1.00 63.06 84 HIS A N 1
ATOM 691 C CA . HIS A 1 84 ? 6.456 -6.103 2.503 1.00 63.06 84 HIS A CA 1
ATOM 692 C C . HIS A 1 84 ? 5.686 -6.918 3.560 1.00 63.06 84 HIS A C 1
ATOM 694 O O . HIS A 1 84 ? 5.082 -7.943 3.238 1.00 63.06 84 HIS A O 1
ATOM 700 N N . GLU A 1 85 ? 5.763 -6.517 4.836 1.00 62.03 85 GLU A N 1
ATOM 701 C CA . GLU A 1 85 ? 5.222 -7.330 5.925 1.00 62.03 85 GLU A CA 1
ATOM 702 C C . GLU A 1 85 ? 3.726 -7.558 5.688 1.00 62.03 85 GLU A C 1
ATOM 704 O O . GLU A 1 85 ? 2.911 -6.636 5.766 1.00 62.03 85 GLU A O 1
ATOM 709 N N . LEU A 1 86 ? 3.371 -8.800 5.342 1.00 52.62 86 LEU A N 1
ATOM 710 C CA . LEU A 1 86 ? 1.990 -9.212 5.151 1.00 52.62 86 LEU A CA 1
ATOM 711 C C . LEU A 1 86 ? 1.297 -9.126 6.511 1.00 52.62 86 LEU A C 1
ATOM 713 O O . LEU A 1 86 ? 1.567 -9.899 7.429 1.00 52.62 86 LEU A O 1
ATOM 717 N N . ASN A 1 87 ? 0.420 -8.135 6.629 1.00 54.38 87 ASN A N 1
ATOM 718 C CA . ASN A 1 87 ? -0.357 -7.857 7.825 1.00 54.38 87 ASN A CA 1
ATOM 719 C C . ASN A 1 87 ? -1.166 -9.096 8.232 1.00 54.38 87 ASN A C 1
ATOM 721 O O . ASN A 1 87 ? -2.028 -9.527 7.471 1.00 54.38 87 ASN A O 1
ATOM 725 N N . ALA A 1 88 ? -0.917 -9.628 9.430 1.00 52.16 88 ALA A N 1
ATOM 726 C CA . ALA A 1 88 ? -1.925 -10.162 10.356 1.00 52.16 88 ALA A CA 1
ATOM 727 C C . ALA A 1 88 ? -1.239 -10.980 11.461 1.00 52.16 88 ALA A C 1
ATOM 729 O O . ALA A 1 88 ? -1.379 -12.201 11.525 1.00 52.16 88 ALA A O 1
ATOM 730 N N . VAL A 1 89 ? -0.551 -10.316 12.393 1.00 52.94 89 VAL A N 1
ATOM 731 C CA . VAL A 1 89 ? -0.471 -10.901 13.739 1.00 52.94 89 VAL A CA 1
ATOM 732 C C . VAL A 1 89 ? -1.839 -10.664 14.372 1.00 52.94 89 VAL A C 1
ATOM 734 O O . VAL A 1 89 ? -2.279 -9.521 14.507 1.00 52.94 89 VAL A O 1
ATOM 737 N N . GLY A 1 90 ? -2.558 -11.757 14.628 1.00 56.66 90 GLY A N 1
ATOM 738 C CA . GLY A 1 90 ? -3.956 -11.748 15.033 1.00 56.66 90 GLY A CA 1
ATOM 739 C C . GLY A 1 90 ? -4.212 -10.879 16.260 1.00 56.66 90 GLY A C 1
ATOM 740 O O . GLY A 1 90 ? -3.511 -10.945 17.267 1.00 56.66 90 GLY A O 1
ATOM 741 N N . VAL A 1 91 ? -5.277 -10.081 16.202 1.00 57.09 91 VAL A N 1
ATOM 742 C CA . VAL A 1 91 ? -5.958 -9.660 17.426 1.00 57.09 91 VAL A CA 1
ATOM 743 C C . VAL A 1 91 ? -6.694 -10.893 17.935 1.00 57.09 91 VAL A C 1
ATOM 745 O O . VAL A 1 91 ? -7.815 -11.174 17.510 1.00 57.09 91 VAL A O 1
ATOM 748 N N . ASP A 1 92 ? -6.022 -11.678 18.772 1.00 65.12 92 ASP A N 1
ATOM 749 C CA . ASP A 1 92 ? -6.605 -12.899 19.339 1.00 65.12 92 ASP A CA 1
ATOM 750 C C . ASP A 1 92 ? -7.641 -12.573 20.423 1.00 65.12 92 ASP A C 1
ATOM 752 O O . ASP A 1 92 ? -8.497 -13.396 20.746 1.00 65.12 92 ASP A O 1
ATOM 756 N N . GLN A 1 93 ? -7.599 -11.350 20.966 1.00 80.50 93 GLN A N 1
ATOM 757 C CA . GLN A 1 93 ? -8.507 -10.883 22.007 1.00 80.50 93 GLN A CA 1
ATOM 758 C C . GLN A 1 93 ? -8.962 -9.445 21.751 1.00 80.50 93 GLN A C 1
ATOM 760 O O . GLN A 1 93 ? -8.147 -8.530 21.650 1.00 80.50 93 GLN A O 1
ATOM 765 N N . TRP A 1 94 ? -10.281 -9.267 21.675 1.00 87.56 94 TRP A N 1
ATOM 766 C CA . TRP A 1 94 ? -10.940 -7.965 21.613 1.00 87.56 94 TRP A CA 1
ATOM 767 C C . TRP A 1 94 ? -10.931 -7.277 22.976 1.00 87.56 94 TRP A C 1
ATOM 769 O O . TRP A 1 94 ? -11.083 -7.932 24.014 1.00 87.56 94 TRP A O 1
ATOM 779 N N . SER A 1 95 ? -10.862 -5.951 22.972 1.00 90.50 95 SER A N 1
ATOM 780 C CA . SER A 1 95 ? -11.075 -5.136 24.165 1.00 90.50 95 SER A CA 1
ATOM 781 C C . SER A 1 95 ? -12.468 -5.371 24.782 1.00 90.50 95 SER A C 1
ATOM 783 O O . SER A 1 95 ? -13.414 -5.783 24.095 1.00 90.50 95 SER A O 1
ATOM 785 N N . PRO A 1 96 ? -12.664 -5.092 26.086 1.00 93.00 96 PRO A N 1
ATOM 786 C CA . PRO A 1 96 ? -13.982 -5.176 26.718 1.00 93.00 96 PRO A CA 1
ATOM 787 C C . PRO A 1 96 ? -15.049 -4.325 26.018 1.00 93.00 96 PRO A C 1
ATOM 789 O O . PRO A 1 96 ? -16.212 -4.730 25.947 1.00 93.00 96 PRO A O 1
ATOM 792 N N . LEU A 1 97 ? -14.662 -3.161 25.488 1.00 92.00 97 LEU A N 1
ATOM 793 C CA . LEU A 1 97 ? -15.566 -2.252 24.789 1.00 92.00 97 LEU A CA 1
ATOM 794 C C . LEU A 1 97 ? -15.968 -2.803 23.414 1.00 92.00 97 LEU A C 1
ATOM 796 O O . LEU A 1 97 ? -17.163 -2.877 23.117 1.00 92.00 97 LEU A O 1
ATOM 800 N N . ALA A 1 98 ? -15.005 -3.288 22.624 1.00 92.44 98 ALA A N 1
ATOM 801 C CA . ALA A 1 98 ? -15.294 -3.952 21.354 1.00 92.44 98 ALA A CA 1
ATOM 802 C C . ALA A 1 98 ? -16.154 -5.210 21.552 1.00 92.44 98 ALA A C 1
ATOM 804 O O . ALA A 1 98 ? -17.120 -5.417 20.822 1.00 92.44 98 ALA A O 1
ATOM 805 N N . ASN A 1 99 ? -15.898 -6.006 22.595 1.00 93.31 99 ASN A N 1
ATOM 806 C CA . ASN A 1 99 ? -16.726 -7.170 22.928 1.00 93.31 99 ASN A CA 1
ATOM 807 C C . ASN A 1 99 ? -18.184 -6.806 23.242 1.00 93.31 99 ASN A C 1
ATOM 809 O O . ASN A 1 99 ? -19.097 -7.537 22.853 1.00 93.31 99 ASN A O 1
ATOM 813 N N . LYS A 1 100 ? -18.431 -5.693 23.946 1.00 93.75 100 LYS A N 1
ATOM 814 C CA . LYS A 1 100 ? -19.799 -5.207 24.199 1.00 93.75 100 LYS A CA 1
ATOM 815 C C . LYS A 1 100 ? -20.502 -4.835 22.898 1.00 93.75 100 LYS A C 1
ATOM 817 O O . LYS A 1 100 ? -21.655 -5.213 22.715 1.00 93.75 100 LYS A O 1
ATOM 822 N N . LEU A 1 101 ? -19.801 -4.148 21.997 1.00 92.75 101 LEU A N 1
ATOM 823 C CA . LEU A 1 101 ? -20.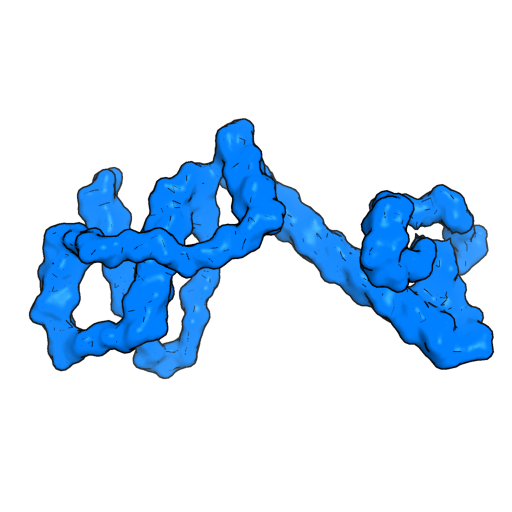323 -3.792 20.680 1.00 92.75 101 LEU A CA 1
ATOM 824 C C . LEU A 1 101 ? -20.654 -5.041 19.854 1.00 92.75 101 LEU A C 1
ATOM 826 O O . LEU A 1 101 ? -21.772 -5.156 19.364 1.00 92.75 101 LEU A O 1
ATOM 830 N N . LEU A 1 102 ? -19.729 -6.001 19.762 1.00 93.12 102 LEU A N 1
ATOM 831 C CA . LEU A 1 102 ? -19.931 -7.252 19.022 1.00 93.12 102 LEU A CA 1
ATOM 832 C C . LEU A 1 102 ? -21.153 -8.035 19.524 1.00 93.12 102 LEU A C 1
ATOM 834 O O . LEU A 1 102 ? -21.902 -8.571 18.715 1.00 93.12 102 LEU A O 1
ATOM 838 N N . LYS A 1 103 ? -21.388 -8.067 20.842 1.00 94.38 103 LYS A N 1
ATOM 839 C CA . LYS A 1 103 ? -22.568 -8.718 21.443 1.00 94.38 103 LYS A CA 1
ATOM 840 C C . LYS A 1 103 ? -23.881 -7.969 21.200 1.00 94.38 103 LYS A C 1
ATOM 842 O O . LYS A 1 103 ? -24.938 -8.582 21.290 1.00 94.38 103 LYS A O 1
ATOM 847 N N . ALA A 1 104 ? -23.826 -6.663 20.946 1.00 94.88 104 ALA A N 1
ATOM 848 C CA . ALA A 1 104 ? -25.006 -5.837 20.702 1.00 94.88 104 ALA A CA 1
ATOM 849 C C . ALA A 1 104 ? -25.475 -5.875 19.238 1.00 94.88 104 ALA A C 1
ATOM 851 O O . ALA A 1 104 ? -26.597 -5.461 18.946 1.00 94.88 104 ALA A O 1
ATOM 852 N N . L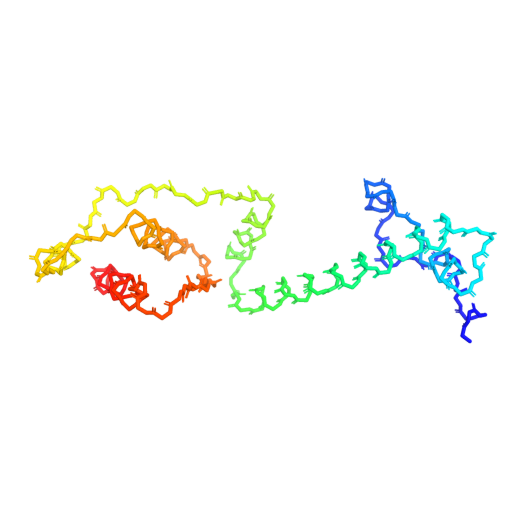EU A 1 105 ? -24.634 -6.345 18.312 1.00 94.19 105 LEU A N 1
ATOM 853 C CA . LEU A 1 105 ? -24.994 -6.434 16.901 1.00 94.19 105 LEU A CA 1
ATOM 854 C C . LEU A 1 105 ? -26.026 -7.551 16.668 1.00 94.19 105 LEU A C 1
ATOM 856 O O . LEU A 1 105 ? -25.834 -8.671 17.138 1.00 94.19 105 LEU A O 1
ATOM 860 N N . PRO A 1 106 ? -27.081 -7.305 15.869 1.00 95.31 106 PRO A N 1
ATOM 861 C CA . PRO A 1 106 ? -28.060 -8.332 15.507 1.00 95.31 106 PRO A CA 1
ATOM 862 C C . PRO A 1 106 ? -27.546 -9.301 14.422 1.00 95.31 106 PRO A C 1
ATOM 864 O O . PRO A 1 106 ? -28.323 -10.049 13.835 1.00 95.31 106 PRO A O 1
ATOM 867 N N . TYR A 1 107 ? -26.249 -9.264 14.114 1.00 94.12 107 TYR A N 1
ATOM 868 C CA . TYR A 1 107 ? -25.581 -10.070 13.097 1.00 94.12 107 TYR A CA 1
ATOM 869 C C . TYR A 1 107 ? -24.113 -10.292 13.477 1.00 94.12 107 TYR A C 1
ATOM 871 O O . TYR A 1 107 ? -23.538 -9.541 14.265 1.00 94.12 107 TYR A O 1
ATOM 879 N N . SER A 1 108 ? -23.484 -11.299 12.873 1.00 93.12 108 SER A N 1
ATOM 880 C CA . SER A 1 108 ? -22.039 -11.518 12.960 1.00 93.12 108 SER A CA 1
ATOM 881 C C . SER A 1 108 ? -21.298 -10.766 11.856 1.00 93.12 108 SER A C 1
ATOM 883 O O . SER A 1 108 ? -21.788 -10.662 10.731 1.00 93.12 108 SER A O 1
ATOM 885 N N . LEU A 1 109 ? -20.085 -10.302 12.149 1.00 94.00 109 LEU A N 1
ATOM 886 C CA . LEU A 1 109 ? -19.209 -9.718 11.134 1.00 94.00 109 LEU A CA 1
ATOM 887 C C . LEU A 1 109 ? -18.759 -10.762 10.112 1.00 94.00 109 LEU A C 1
ATOM 889 O O . LEU A 1 109 ? -18.578 -11.938 10.434 1.00 94.00 109 LEU A O 1
ATOM 893 N N . THR A 1 110 ? -18.524 -10.313 8.883 1.00 94.81 110 THR A N 1
ATOM 894 C CA . THR A 1 110 ? -17.934 -11.153 7.837 1.00 94.81 110 THR A CA 1
ATOM 895 C C . THR A 1 110 ? -16.434 -11.346 8.067 1.00 94.81 110 THR A C 1
ATOM 897 O O . THR A 1 110 ? -15.781 -10.543 8.737 1.00 94.81 110 THR A O 1
ATOM 900 N N . ALA A 1 111 ? -15.852 -12.383 7.457 1.00 92.31 111 ALA A N 1
ATOM 901 C CA . ALA A 1 111 ? -14.406 -12.611 7.508 1.00 92.31 111 ALA A CA 1
ATOM 902 C C . ALA A 1 111 ? -13.611 -11.394 6.996 1.00 92.31 111 ALA A C 1
ATOM 904 O O . ALA A 1 111 ? -12.637 -10.988 7.622 1.00 92.31 111 ALA A O 1
ATOM 905 N N . SER A 1 112 ? -14.068 -10.755 5.914 1.00 92.69 112 SER A N 1
ATOM 906 C CA . SER A 1 112 ? -13.431 -9.553 5.363 1.00 92.69 112 SER A CA 1
ATOM 907 C C . SER A 1 112 ? -13.492 -8.361 6.321 1.00 92.69 112 SER A C 1
ATOM 909 O O . SER A 1 112 ? -12.510 -7.636 6.443 1.00 92.69 112 SER A O 1
ATOM 911 N N . GLN A 1 113 ? -14.606 -8.169 7.035 1.00 94.44 113 GLN A N 1
ATOM 912 C CA . GLN A 1 113 ? -14.717 -7.120 8.055 1.00 94.44 113 GLN A CA 1
ATOM 913 C C . GLN A 1 113 ? -13.770 -7.391 9.229 1.00 94.44 113 GLN A C 1
ATOM 915 O O . GLN A 1 113 ? -13.060 -6.488 9.658 1.00 94.44 113 GLN A O 1
ATOM 920 N N . LEU A 1 114 ? -13.715 -8.635 9.718 1.00 91.38 114 LEU A N 1
ATOM 921 C CA . LEU A 1 114 ? -12.805 -9.031 10.797 1.00 91.38 114 LEU A CA 1
ATOM 922 C C . LEU A 1 114 ? -11.337 -8.837 10.407 1.00 91.38 114 LEU A C 1
ATOM 924 O O . LEU A 1 114 ? -10.566 -8.300 11.200 1.00 91.38 114 LEU A O 1
ATOM 928 N N . ASN A 1 115 ? -10.959 -9.231 9.190 1.00 90.88 115 ASN A N 1
ATOM 929 C CA . ASN A 1 115 ? -9.605 -9.034 8.676 1.00 90.88 115 ASN A CA 1
ATOM 930 C C . ASN A 1 115 ? -9.272 -7.545 8.559 1.00 90.88 115 ASN A C 1
ATOM 932 O O . ASN A 1 115 ? -8.245 -7.119 9.076 1.00 90.88 115 ASN A O 1
ATOM 936 N N . ALA A 1 116 ? -10.179 -6.735 8.004 1.00 93.31 116 ALA A N 1
ATOM 937 C CA . ALA A 1 116 ? -9.979 -5.292 7.901 1.00 93.31 116 ALA A CA 1
ATOM 938 C C . ALA A 1 116 ? -9.758 -4.635 9.273 1.00 93.31 116 ALA A C 1
ATOM 940 O O . ALA A 1 116 ? -8.862 -3.807 9.418 1.00 93.31 116 ALA A O 1
ATOM 941 N N . VAL A 1 117 ? -10.526 -5.026 10.298 1.00 92.81 117 VAL A N 1
ATOM 942 C CA . VAL A 1 117 ? -10.326 -4.518 11.664 1.00 92.81 117 VAL A CA 1
ATOM 943 C C . VAL A 1 117 ? -8.978 -4.974 12.236 1.00 92.81 117 VAL A C 1
ATOM 945 O O . VAL A 1 117 ? -8.263 -4.157 12.810 1.00 92.81 117 VAL A O 1
ATOM 948 N N . LYS A 1 118 ? -8.597 -6.247 12.063 1.00 90.19 118 LYS A N 1
ATOM 949 C CA . LYS A 1 118 ? -7.298 -6.766 12.530 1.00 90.19 118 LYS A CA 1
ATOM 950 C C . LYS A 1 118 ? -6.126 -6.028 11.892 1.00 90.19 118 LYS A C 1
ATOM 952 O O . LYS A 1 118 ? -5.188 -5.672 12.593 1.00 90.19 118 LYS A O 1
ATOM 957 N N . GLU A 1 119 ? -6.199 -5.772 10.591 1.00 90.44 119 GLU A N 1
ATOM 958 C CA . GLU A 1 119 ? -5.190 -5.009 9.860 1.00 90.44 119 GLU A CA 1
ATOM 959 C C . GLU A 1 119 ? -5.096 -3.561 10.356 1.00 90.44 119 GLU A C 1
ATOM 961 O O . GLU A 1 119 ? -3.994 -3.068 10.583 1.00 90.44 119 GLU A O 1
ATOM 966 N N . ILE A 1 120 ? -6.238 -2.902 10.593 1.00 92.44 120 ILE A N 1
ATOM 967 C CA . ILE A 1 120 ? -6.280 -1.553 11.177 1.00 92.44 120 ILE A CA 1
ATOM 968 C C . ILE A 1 120 ? -5.627 -1.539 12.565 1.00 92.44 120 ILE A C 1
ATOM 970 O O . ILE A 1 120 ? -4.776 -0.699 12.834 1.00 92.44 120 ILE A O 1
ATOM 974 N N . ILE A 1 121 ? -5.992 -2.470 13.450 1.00 90.38 121 ILE A N 1
ATOM 975 C CA . ILE A 1 121 ? -5.435 -2.535 14.810 1.00 90.38 121 ILE A CA 1
ATOM 976 C C . ILE A 1 121 ? -3.937 -2.835 14.772 1.00 90.38 121 ILE A C 1
ATOM 978 O O . ILE A 1 121 ? -3.180 -2.271 15.557 1.00 90.38 121 ILE A O 1
ATOM 982 N N . TRP A 1 122 ? -3.503 -3.715 13.871 1.00 88.06 122 TRP A N 1
ATOM 983 C CA . TRP A 1 122 ? -2.089 -4.016 13.694 1.00 88.06 122 TRP A CA 1
ATOM 984 C C . TRP A 1 122 ? -1.307 -2.776 13.257 1.00 88.06 122 TRP A C 1
ATOM 986 O O . TRP A 1 122 ? -0.299 -2.457 13.881 1.00 88.06 122 TRP A O 1
ATOM 996 N N . ASP A 1 123 ? -1.803 -2.034 12.260 1.00 88.25 123 ASP A N 1
ATOM 997 C CA . ASP A 1 123 ? -1.168 -0.789 11.818 1.00 88.25 123 ASP A CA 1
ATOM 998 C C . ASP A 1 123 ? -1.139 0.258 12.948 1.00 88.25 123 ASP A C 1
ATOM 1000 O O . ASP A 1 123 ? -0.121 0.917 13.137 1.00 88.25 123 ASP A O 1
ATOM 1004 N N . LEU A 1 124 ? -2.216 0.383 13.733 1.00 88.75 124 LEU A N 1
ATOM 1005 C CA . LEU A 1 124 ? -2.316 1.327 14.857 1.00 88.75 124 LEU A CA 1
ATOM 1006 C C . LEU A 1 124 ? -1.391 1.001 16.040 1.00 88.75 124 LEU A C 1
ATOM 1008 O O . LEU A 1 124 ? -1.104 1.886 16.841 1.00 88.75 124 LEU A O 1
ATOM 1012 N N . ARG A 1 125 ? -0.946 -0.252 16.186 1.00 86.44 125 ARG A N 1
ATOM 1013 C CA . ARG A 1 125 ? -0.027 -0.671 17.261 1.00 86.44 125 ARG A CA 1
ATOM 1014 C C . ARG A 1 125 ? 1.442 -0.389 16.945 1.00 86.44 125 ARG A C 1
ATOM 1016 O O . ARG A 1 125 ? 2.282 -0.535 17.831 1.00 86.44 125 ARG A O 1
ATOM 1023 N N . ARG A 1 126 ? 1.767 -0.045 15.698 1.00 84.25 126 ARG A N 1
ATOM 1024 C CA . ARG A 1 126 ? 3.141 0.246 15.276 1.00 84.25 126 ARG A CA 1
ATOM 1025 C C . ARG A 1 126 ? 3.552 1.657 15.697 1.00 84.25 126 ARG A C 1
ATOM 1027 O O . ARG A 1 126 ? 2.691 2.515 15.876 1.00 84.25 126 ARG A O 1
ATOM 1034 N N . PRO A 1 127 ? 4.865 1.931 15.810 1.00 83.31 127 PRO A N 1
ATOM 1035 C CA . PRO A 1 127 ? 5.331 3.274 16.132 1.00 83.31 127 PRO A CA 1
ATOM 1036 C C . PRO A 1 127 ? 5.142 4.258 14.965 1.00 83.31 127 PRO A C 1
ATOM 1038 O O . PRO A 1 127 ? 5.225 5.455 15.180 1.00 83.31 127 PRO A O 1
ATOM 1041 N N . VAL A 1 128 ? 4.860 3.785 13.744 1.00 85.94 128 VAL A N 1
ATOM 1042 C CA . VAL A 1 128 ? 4.581 4.636 12.576 1.00 85.94 128 VAL A CA 1
ATOM 1043 C C . VAL A 1 128 ? 3.084 4.923 12.415 1.00 85.94 128 VAL A C 1
ATOM 1045 O O . VAL A 1 128 ? 2.275 4.013 12.607 1.00 85.94 128 VAL A O 1
ATOM 1048 N N . PRO A 1 129 ? 2.682 6.136 11.985 1.00 85.69 129 PRO A N 1
ATOM 1049 C CA . PRO A 1 129 ? 1.276 6.450 11.740 1.00 85.69 129 PRO A CA 1
ATOM 1050 C C . PRO A 1 129 ? 0.619 5.506 10.719 1.00 85.69 129 PRO A C 1
ATOM 1052 O O . PRO A 1 129 ? 1.153 5.265 9.632 1.00 85.69 129 PRO A O 1
ATOM 1055 N N . MET A 1 130 ? -0.587 5.017 11.023 1.00 89.38 130 MET A N 1
ATOM 1056 C CA . MET A 1 130 ? -1.388 4.247 10.066 1.00 89.38 130 MET A CA 1
ATOM 1057 C C . MET A 1 130 ? -1.882 5.150 8.923 1.00 89.38 130 MET A C 1
ATOM 1059 O O . MET A 1 130 ? -2.612 6.111 9.153 1.00 89.38 130 MET A O 1
ATOM 1063 N N . ASN A 1 131 ? -1.580 4.777 7.676 1.00 87.56 131 ASN A N 1
ATOM 1064 C CA . ASN A 1 131 ? -2.092 5.431 6.466 1.00 87.56 131 ASN A CA 1
ATOM 1065 C C . ASN A 1 131 ? -2.841 4.423 5.582 1.00 87.56 131 ASN A C 1
ATOM 1067 O O . ASN A 1 131 ? -2.379 4.030 4.510 1.00 87.56 131 ASN A O 1
ATOM 1071 N N . ARG A 1 132 ? -3.981 3.947 6.091 1.00 90.50 132 ARG A N 1
ATOM 1072 C CA . ARG A 1 132 ? -4.800 2.902 5.469 1.00 90.50 132 ARG A CA 1
ATOM 1073 C C . ARG A 1 132 ? -6.087 3.479 4.896 1.00 90.50 132 ARG A C 1
ATOM 1075 O O . ARG A 1 132 ? -6.830 4.168 5.590 1.00 90.50 132 ARG A O 1
ATOM 1082 N N . LEU A 1 133 ? -6.397 3.103 3.657 1.00 94.12 133 LEU A N 1
ATOM 1083 C CA . LEU A 1 133 ? -7.702 3.340 3.052 1.00 94.12 133 LEU A CA 1
ATOM 1084 C C . LEU A 1 133 ? -8.617 2.132 3.295 1.00 94.12 133 LEU A C 1
ATOM 1086 O O . LEU A 1 133 ? -8.358 1.039 2.797 1.00 94.12 133 LEU A O 1
ATOM 1090 N N . LEU A 1 134 ? -9.709 2.332 4.033 1.00 95.50 134 LEU A N 1
ATOM 1091 C CA . LEU A 1 134 ? -10.757 1.321 4.177 1.00 95.50 134 LEU A CA 1
ATOM 1092 C C . LEU A 1 134 ? -11.731 1.402 2.993 1.00 95.50 134 LEU A C 1
ATOM 1094 O O . LEU A 1 134 ? -12.635 2.240 2.972 1.00 95.50 134 LEU A O 1
ATOM 1098 N N . GLN A 1 135 ? -11.554 0.518 2.012 1.00 95.56 135 GLN A N 1
ATOM 1099 C CA . GLN A 1 135 ? -12.337 0.505 0.777 1.00 95.56 135 GLN A CA 1
ATOM 1100 C C . GLN A 1 135 ? -13.363 -0.636 0.745 1.00 95.56 135 GLN A C 1
ATOM 1102 O O . GLN A 1 135 ? -13.127 -1.733 1.240 1.00 95.56 135 GLN A O 1
ATOM 1107 N N . GLY A 1 136 ? -14.518 -0.370 0.136 1.00 94.44 136 GLY A N 1
ATOM 1108 C CA . GLY A 1 136 ? -15.557 -1.362 -0.131 1.00 94.44 136 GLY A CA 1
ATOM 1109 C C . GLY A 1 136 ? -16.844 -0.708 -0.629 1.00 94.44 136 GLY A C 1
ATOM 1110 O O . GLY A 1 136 ? -17.022 0.504 -0.471 1.00 94.44 136 GLY A O 1
ATOM 1111 N N . ASP A 1 137 ? -17.753 -1.501 -1.191 1.00 95.56 137 ASP A N 1
ATOM 1112 C CA . ASP A 1 137 ? -19.009 -1.012 -1.773 1.00 95.56 137 ASP A CA 1
ATOM 1113 C C . ASP A 1 137 ? -19.961 -0.384 -0.744 1.00 95.56 137 ASP A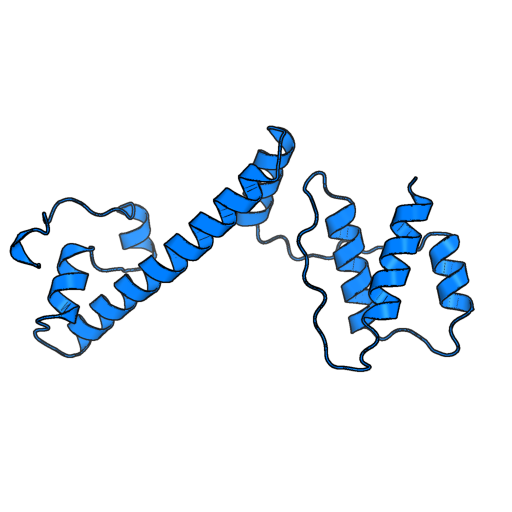 C 1
ATOM 1115 O O . ASP A 1 137 ? -19.809 -0.510 0.480 1.00 95.56 137 ASP A O 1
ATOM 1119 N N . VAL A 1 138 ? -20.964 0.346 -1.229 1.00 93.12 138 VAL A N 1
ATOM 1120 C CA . VAL A 1 138 ? -22.033 0.870 -0.372 1.00 93.12 138 VAL A CA 1
ATOM 1121 C C . VAL A 1 138 ? -22.748 -0.305 0.304 1.00 93.12 138 VAL A C 1
ATOM 1123 O O . VAL A 1 138 ? -23.105 -1.282 -0.341 1.00 93.12 138 VAL A O 1
ATOM 1126 N N . GLY A 1 139 ? -22.922 -0.227 1.626 1.00 91.44 139 GLY A N 1
ATOM 1127 C CA . GLY A 1 139 ? -23.586 -1.276 2.407 1.00 91.44 139 GLY A CA 1
ATOM 1128 C C . GLY A 1 139 ? -22.691 -2.427 2.888 1.00 91.44 139 GLY A C 1
ATOM 1129 O O . GLY A 1 139 ? -23.151 -3.225 3.694 1.00 91.44 139 GLY A O 1
ATOM 1130 N N . CYS A 1 140 ? -21.404 -2.496 2.520 1.00 94.25 140 CYS A N 1
ATOM 1131 C CA . CYS A 1 140 ? -20.521 -3.595 2.959 1.00 94.25 140 CYS A CA 1
ATOM 1132 C C . CYS A 1 140 ? -20.063 -3.522 4.436 1.00 94.25 140 CYS A C 1
ATOM 1134 O O . CYS A 1 140 ? -19.281 -4.356 4.894 1.00 94.25 140 CYS A O 1
ATOM 1136 N N . GLY A 1 141 ? -20.525 -2.526 5.198 1.00 94.75 141 GLY A N 1
ATOM 1137 C CA . GLY A 1 141 ? -20.220 -2.398 6.627 1.00 94.75 141 GLY A CA 1
ATOM 1138 C C . GLY A 1 141 ? -18.892 -1.708 6.965 1.00 94.75 141 GLY A C 1
ATOM 1139 O O . GLY A 1 141 ? -18.346 -1.938 8.039 1.00 94.75 141 GLY A O 1
ATOM 1140 N N . LYS A 1 142 ? -18.377 -0.809 6.112 1.00 97.12 142 LYS A N 1
ATOM 1141 C CA . LYS A 1 142 ? -17.193 0.021 6.447 1.00 97.12 142 LYS A CA 1
ATOM 1142 C C . LYS A 1 142 ? -17.339 0.756 7.786 1.00 97.12 142 LYS A C 1
ATOM 1144 O O . LYS A 1 142 ? -16.384 0.857 8.545 1.00 97.12 142 LYS A O 1
ATOM 1149 N N . THR A 1 143 ? -18.547 1.227 8.094 1.00 96.00 143 THR A N 1
ATOM 1150 C CA . THR A 1 143 ? -18.840 1.943 9.341 1.00 96.00 143 THR A CA 1
ATOM 1151 C C . THR A 1 143 ? -18.604 1.080 10.575 1.00 96.00 143 THR A C 1
ATOM 1153 O O . THR A 1 143 ? -18.008 1.562 11.531 1.00 96.00 143 THR A O 1
ATOM 1156 N N . ILE A 1 144 ? -19.024 -0.194 10.565 1.00 96.25 144 ILE A N 1
ATOM 1157 C CA . ILE A 1 144 ? -18.831 -1.060 11.735 1.00 96.25 144 ILE A CA 1
ATOM 1158 C C . ILE A 1 144 ? -17.353 -1.419 11.926 1.00 96.25 144 ILE A C 1
ATOM 1160 O O . ILE A 1 144 ? -16.876 -1.435 13.056 1.00 96.25 144 ILE A O 1
ATOM 1164 N N . VAL A 1 145 ? -16.608 -1.603 10.830 1.00 96.00 145 VAL A N 1
ATOM 1165 C CA . VAL A 1 145 ? -15.149 -1.806 10.859 1.00 96.00 145 VAL A CA 1
ATOM 1166 C C . VAL A 1 145 ? -14.443 -0.602 11.489 1.00 96.00 145 VAL A C 1
ATOM 1168 O O . VAL A 1 145 ? -13.666 -0.767 12.427 1.00 96.00 145 VAL A O 1
ATOM 1171 N N . ALA A 1 146 ? -14.749 0.612 11.021 1.00 95.94 146 ALA A N 1
ATOM 1172 C CA . ALA A 1 146 ? -14.172 1.837 11.572 1.00 95.94 146 ALA A CA 1
ATOM 1173 C C . ALA A 1 146 ? -14.536 2.022 13.053 1.00 95.94 146 ALA A C 1
ATOM 1175 O O . ALA A 1 146 ? -13.680 2.352 13.868 1.00 95.94 146 ALA A O 1
ATOM 1176 N N . PHE A 1 147 ? -15.790 1.752 13.422 1.00 95.75 147 PHE A N 1
ATOM 1177 C CA . PHE A 1 147 ? -16.247 1.910 14.798 1.00 95.75 147 PHE A CA 1
ATOM 1178 C C . PHE A 1 147 ? -15.568 0.921 15.755 1.00 95.75 147 PHE A C 1
ATOM 1180 O O . PHE A 1 147 ? -15.166 1.319 16.844 1.00 95.75 147 PHE A O 1
ATOM 1187 N N . LEU A 1 148 ? -15.360 -0.335 15.344 1.00 94.69 148 LEU A N 1
ATOM 1188 C CA . LEU A 1 148 ? -14.598 -1.315 16.129 1.00 94.69 148 LEU A CA 1
ATOM 1189 C C . LEU A 1 148 ? -13.150 -0.882 16.343 1.00 94.69 148 LEU A C 1
ATOM 1191 O O . LEU A 1 148 ? -12.661 -0.964 17.467 1.00 94.69 148 LEU A O 1
ATOM 1195 N N . ALA A 1 149 ? -12.491 -0.371 15.302 1.00 94.00 149 ALA A N 1
ATOM 1196 C CA . ALA A 1 149 ? -11.152 0.191 15.439 1.00 94.00 149 ALA A CA 1
ATOM 1197 C C . ALA A 1 149 ? -11.127 1.357 16.444 1.00 94.00 149 ALA A C 1
ATOM 1199 O O . ALA A 1 149 ? -10.255 1.400 17.306 1.00 94.00 149 ALA A O 1
ATOM 1200 N N . CYS A 1 150 ? -12.120 2.255 16.406 1.00 94.50 150 CYS A N 1
ATOM 1201 C CA . CYS A 1 150 ? -12.249 3.317 17.404 1.00 94.50 150 CYS A CA 1
ATOM 1202 C C . CYS A 1 150 ? -12.433 2.769 18.826 1.00 94.50 150 CYS A C 1
ATOM 1204 O O . CYS A 1 150 ? -11.835 3.309 19.750 1.00 94.50 150 CYS A O 1
ATOM 1206 N N . MET A 1 151 ? -13.234 1.713 19.022 1.00 94.12 151 MET A N 1
ATOM 1207 C CA . MET A 1 151 ? -13.420 1.111 20.352 1.00 94.12 151 MET A CA 1
ATOM 1208 C C . MET A 1 151 ? -12.111 0.548 20.915 1.00 94.12 151 MET A C 1
ATOM 1210 O O . MET A 1 151 ? -11.861 0.683 22.110 1.00 94.12 151 MET A O 1
ATOM 1214 N N . GLU A 1 152 ? -11.279 -0.059 20.067 1.00 91.75 152 GLU A N 1
ATOM 1215 C CA . GLU A 1 152 ? -9.959 -0.556 20.468 1.00 91.75 152 GLU A CA 1
ATOM 1216 C C . GLU A 1 152 ? -9.026 0.587 20.876 1.00 91.75 152 GLU A C 1
ATOM 1218 O O . GLU A 1 152 ? -8.411 0.508 21.935 1.00 91.75 152 GLU A O 1
ATOM 1223 N N . VAL A 1 153 ? -8.985 1.674 20.097 1.00 92.19 153 VAL A N 1
ATOM 1224 C CA . VAL A 1 153 ? -8.174 2.861 20.422 1.00 92.19 153 VAL A CA 1
ATOM 1225 C C . VAL A 1 153 ? -8.632 3.504 21.730 1.00 92.19 153 VAL A C 1
ATOM 1227 O O . VAL A 1 153 ? -7.820 3.680 22.626 1.00 92.19 153 VAL A O 1
ATOM 1230 N N . VAL A 1 154 ? -9.933 3.775 21.885 1.00 93.44 154 VAL A N 1
ATOM 1231 C CA . VAL A 1 154 ? -10.497 4.390 23.105 1.00 93.44 154 VAL A CA 1
ATOM 1232 C C . VAL A 1 154 ? -10.215 3.548 24.350 1.00 93.44 154 VAL A C 1
ATOM 1234 O O . VAL A 1 154 ? -10.041 4.083 25.441 1.00 93.44 154 VAL A O 1
ATOM 1237 N N . ASN A 1 155 ? -10.180 2.222 24.212 1.00 90.19 155 ASN A N 1
ATOM 1238 C CA . ASN A 1 155 ? -9.843 1.340 25.321 1.00 90.19 155 ASN A CA 1
ATOM 1239 C C . ASN A 1 155 ? -8.352 1.405 25.705 1.00 90.19 155 ASN A C 1
ATOM 1241 O O . ASN A 1 155 ? -8.014 1.106 26.849 1.00 90.19 155 ASN A O 1
ATOM 1245 N N . SER A 1 156 ? -7.468 1.753 24.769 1.00 86.19 156 SER A N 1
ATOM 1246 C CA . SER A 1 156 ? -6.025 1.882 25.001 1.00 86.19 156 SER A CA 1
ATOM 1247 C C . SER A 1 156 ? -5.610 3.206 25.656 1.00 86.19 156 SER A C 1
ATOM 1249 O O . SER A 1 156 ? -4.476 3.284 26.131 1.00 86.19 156 SER A O 1
ATOM 1251 N N . GLY A 1 157 ? -6.515 4.186 25.749 1.00 79.31 157 GLY A N 1
ATOM 1252 C CA . GLY A 1 157 ? -6.280 5.511 26.340 1.00 79.31 157 GLY A CA 1
ATOM 1253 C C . GLY A 1 157 ? -6.140 6.600 25.290 1.00 79.31 157 GLY A C 1
ATOM 1254 O O . GLY A 1 157 ? -5.451 7.593 25.602 1.00 79.31 157 GLY A O 1
#

pLDDT: mean 88.33, std 10.42, range [52.16, 97.12]

Sequence (157 aa):
ALKMLTPDIDPIPPEVLTEFNLANLFDAYMGIHKPKNRDEADFARRRLIFDDFFYLQLGRLFQMLEAVGTRVEKEELLYKCENHELNAVGVDQWSPLANKLLKALPYSLTASQLNAVKEIIWDLRRPVPMNRLLQGDVGCGKTIVAFLACMEVVNSG